Protein AF-A0A7J8YE35-F1 (afdb_monomer_lite)

Foldseek 3Di:
DCQDPAAWQEWDAAPVRQWIWTAHQQRQWIKIAGPVHRPDIDIDGPHDGGWRWPYKDWDHPVDPPTKIWTDTPVRDIDIDTDDDPPPDD

Radius of gyration: 12.42 Å; chains: 1; bounding box: 31×30×33 Å

Structure (mmCIF, N/CA/C/O backbone):
data_AF-A0A7J8YE35-F1
#
_entry.id   AF-A0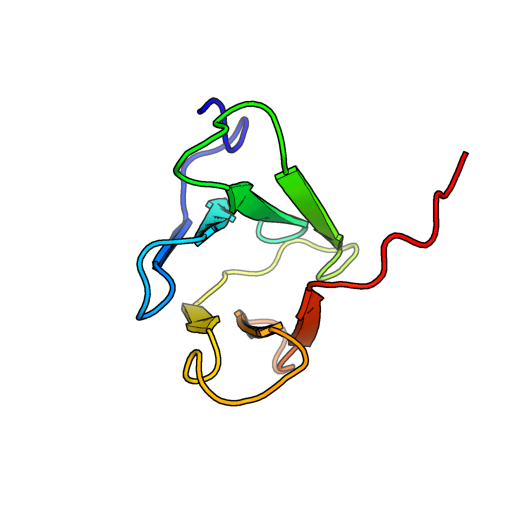A7J8YE35-F1
#
loop_
_atom_sit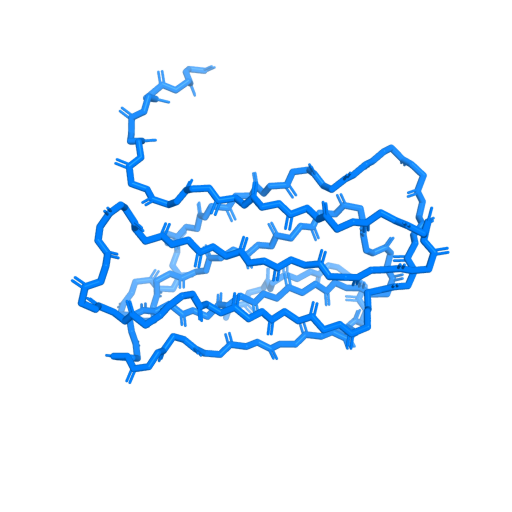e.group_PDB
_atom_site.id
_atom_site.type_symbol
_atom_site.label_atom_id
_atom_site.label_alt_id
_atom_site.label_comp_id
_atom_site.label_asym_id
_atom_site.label_entity_id
_atom_site.label_seq_id
_atom_site.pdbx_PDB_ins_code
_atom_site.Cartn_x
_atom_site.Cartn_y
_atom_site.Cartn_z
_atom_site.occupancy
_atom_site.B_iso_or_equiv
_atom_site.auth_seq_id
_atom_site.auth_comp_id
_atom_site.auth_asym_id
_atom_site.auth_atom_id
_atom_site.pdbx_PDB_model_num
ATOM 1 N N . ILE A 1 1 ? -15.628 0.848 -2.742 1.00 87.00 1 ILE A N 1
ATOM 2 C CA . ILE A 1 1 ? -14.400 1.643 -2.978 1.00 87.00 1 ILE A CA 1
ATOM 3 C C . ILE A 1 1 ? -13.845 1.199 -4.318 1.00 87.00 1 ILE A C 1
ATOM 5 O O . ILE A 1 1 ? -13.365 0.074 -4.409 1.00 87.00 1 ILE A O 1
ATOM 9 N N . ASP A 1 2 ? -13.916 2.055 -5.334 1.00 90.88 2 ASP A N 1
ATOM 10 C CA . ASP A 1 2 ? -13.304 1.781 -6.639 1.00 90.88 2 ASP A CA 1
ATOM 11 C C . ASP A 1 2 ? -11.830 2.187 -6.597 1.00 90.88 2 ASP A C 1
ATOM 13 O O . ASP A 1 2 ? -11.432 3.262 -7.043 1.00 90.88 2 ASP A O 1
ATOM 17 N N . ALA A 1 3 ? -11.018 1.335 -5.965 1.00 93.06 3 ALA A N 1
ATOM 18 C CA . ALA A 1 3 ? -9.654 1.688 -5.596 1.00 93.06 3 ALA A CA 1
ATOM 19 C C . ALA A 1 3 ? -8.741 1.871 -6.813 1.00 93.06 3 ALA A C 1
ATOM 21 O O . ALA A 1 3 ? -7.946 2.800 -6.833 1.00 93.06 3 ALA A O 1
ATOM 22 N N . HIS A 1 4 ? -8.814 1.008 -7.829 1.00 95.50 4 HIS A N 1
ATOM 23 C CA . HIS A 1 4 ? -7.941 1.064 -9.007 1.00 95.50 4 HIS A CA 1
ATOM 24 C C . HIS A 1 4 ? -8.647 0.494 -10.242 1.00 95.50 4 HIS A C 1
ATOM 26 O O . HIS A 1 4 ? -9.560 -0.310 -10.116 1.00 95.50 4 HIS A O 1
ATOM 32 N N . ARG A 1 5 ? -8.215 0.909 -11.444 1.00 95.06 5 ARG A N 1
ATOM 33 C CA . ARG A 1 5 ? -8.734 0.370 -12.721 1.00 95.06 5 ARG A CA 1
ATOM 34 C C . ARG A 1 5 ? -8.121 -0.980 -13.098 1.00 95.06 5 ARG A C 1
ATOM 36 O O . ARG A 1 5 ? -8.717 -1.724 -13.862 1.00 95.06 5 ARG A O 1
ATOM 43 N N . SER A 1 6 ? -6.913 -1.254 -12.615 1.00 95.69 6 SER A N 1
ATOM 44 C CA . SER A 1 6 ? -6.216 -2.529 -12.797 1.00 95.69 6 SER A CA 1
ATOM 45 C C . SER A 1 6 ? -6.313 -3.367 -11.516 1.00 95.69 6 SER A C 1
ATOM 47 O O . SER A 1 6 ? -6.563 -2.784 -10.453 1.00 95.69 6 SER A O 1
ATOM 49 N N . PRO A 1 7 ? -6.083 -4.693 -11.585 1.00 97.81 7 PRO A N 1
ATOM 50 C CA . PRO A 1 7 ? -6.152 -5.572 -10.421 1.00 97.81 7 PRO A CA 1
ATOM 51 C C . PRO A 1 7 ? -5.281 -5.089 -9.258 1.00 97.81 7 PRO A C 1
ATOM 53 O O . PRO A 1 7 ? -4.260 -4.419 -9.453 1.00 97.81 7 PRO A O 1
ATOM 56 N N . LEU A 1 8 ? -5.709 -5.408 -8.038 1.00 97.75 8 LEU A N 1
ATOM 57 C CA . LEU A 1 8 ? -4.961 -5.088 -6.827 1.00 97.75 8 LEU A CA 1
ATOM 58 C C . LEU A 1 8 ? -3.744 -6.003 -6.702 1.00 97.75 8 LEU A C 1
ATOM 60 O O . LEU A 1 8 ? -3.865 -7.213 -6.850 1.00 97.75 8 LEU A O 1
ATOM 64 N N . ALA A 1 9 ? -2.599 -5.415 -6.364 1.00 97.38 9 ALA A N 1
ATOM 65 C CA . ALA A 1 9 ? -1.377 -6.148 -6.045 1.00 97.38 9 ALA A CA 1
ATOM 66 C C . ALA A 1 9 ? -1.104 -6.188 -4.537 1.00 97.38 9 ALA A C 1
ATOM 68 O O . ALA A 1 9 ? -0.552 -7.160 -4.035 1.00 97.38 9 ALA A O 1
ATOM 69 N N . ALA A 1 10 ? -1.492 -5.140 -3.802 1.00 98.12 10 ALA A N 1
ATOM 70 C CA . ALA A 1 10 ? -1.273 -5.058 -2.363 1.00 98.12 10 ALA A CA 1
ATOM 71 C C . ALA A 1 10 ? -2.386 -4.274 -1.660 1.00 98.12 10 ALA A C 1
ATOM 73 O O . ALA A 1 10 ? -2.942 -3.314 -2.208 1.00 98.12 10 ALA A O 1
ATOM 74 N N . ILE A 1 11 ? -2.667 -4.666 -0.417 1.00 98.06 11 ILE A N 1
ATOM 75 C CA . ILE A 1 11 ? -3.633 -4.025 0.475 1.00 98.06 11 ILE A CA 1
ATOM 76 C C . ILE A 1 11 ? -3.104 -4.043 1.911 1.00 98.06 11 ILE A C 1
ATOM 78 O O . ILE A 1 11 ? -2.460 -5.006 2.319 1.00 98.06 11 ILE A O 1
ATOM 82 N N . ALA A 1 12 ? -3.376 -2.989 2.675 1.00 98.06 12 ALA A N 1
ATOM 83 C CA . ALA A 1 12 ? -3.058 -2.927 4.098 1.00 98.06 12 ALA A CA 1
ATOM 84 C C . ALA A 1 12 ? -4.114 -2.119 4.855 1.00 98.06 12 ALA A C 1
ATOM 86 O O . ALA A 1 12 ? -4.629 -1.128 4.337 1.00 98.06 12 ALA A O 1
ATOM 87 N N . LEU A 1 13 ? -4.411 -2.524 6.089 1.00 96.31 13 LEU A N 1
ATOM 88 C CA . LEU A 1 13 ? -5.247 -1.777 7.030 1.00 96.31 13 LEU A CA 1
ATOM 89 C C . LEU A 1 13 ? -4.365 -1.146 8.106 1.00 96.31 13 LEU A C 1
ATOM 91 O O . LEU A 1 13 ? -3.384 -1.751 8.541 1.00 96.31 13 LEU A O 1
ATOM 95 N N . SER A 1 14 ? -4.713 0.060 8.549 1.00 95.25 14 SER A N 1
ATOM 96 C CA . SER A 1 14 ? -4.072 0.653 9.723 1.00 95.25 14 SER A CA 1
ATOM 97 C C . SER A 1 14 ? -4.491 -0.091 10.997 1.00 95.25 14 SER A C 1
ATOM 99 O O . SER A 1 14 ? -5.595 -0.629 11.081 1.00 95.25 14 SER A O 1
ATOM 101 N N . SER A 1 15 ? -3.634 -0.097 12.022 1.00 93.62 15 SER A N 1
ATOM 102 C CA . SER A 1 15 ? -3.875 -0.844 13.272 1.00 93.62 15 SER A CA 1
ATOM 103 C C . SER A 1 15 ? -5.135 -0.410 14.029 1.00 93.62 15 SER A C 1
ATOM 105 O O . SER A 1 15 ? -5.723 -1.199 14.758 1.00 93.62 15 SER A O 1
ATOM 107 N N . ASN A 1 16 ? -5.557 0.842 13.852 1.00 91.56 16 ASN A N 1
ATOM 108 C CA . ASN A 1 16 ? -6.782 1.408 14.423 1.00 91.56 16 ASN A CA 1
ATOM 109 C C . ASN A 1 16 ? -8.010 1.283 13.498 1.00 91.56 16 ASN A C 1
ATOM 111 O O . ASN A 1 16 ? -9.061 1.830 13.816 1.00 91.56 16 ASN A O 1
ATOM 115 N N . GLY A 1 17 ? -7.876 0.645 12.329 1.00 92.50 17 GLY A N 1
ATOM 116 C CA . GLY A 1 17 ? -8.956 0.484 11.351 1.00 92.50 17 GLY A CA 1
ATOM 117 C C . GLY A 1 17 ? -9.394 1.770 10.639 1.00 92.50 17 GLY A C 1
ATOM 118 O O . GLY A 1 17 ? -10.372 1.746 9.898 1.00 92.50 17 GLY A O 1
ATOM 119 N N . LYS A 1 18 ? -8.695 2.895 10.838 1.00 92.12 18 LYS A N 1
ATOM 120 C CA . LYS A 1 18 ? -9.044 4.195 10.245 1.00 92.12 18 LYS A CA 1
ATOM 121 C C . LYS A 1 18 ? -8.837 4.228 8.730 1.00 92.12 18 LYS A C 1
ATOM 123 O O . LYS A 1 18 ? -9.647 4.825 8.019 1.00 92.12 18 LYS A O 1
ATOM 128 N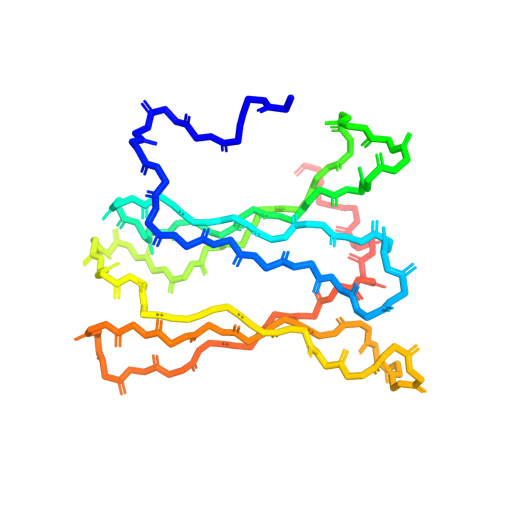 N . TYR A 1 19 ? -7.770 3.602 8.236 1.00 94.81 19 TYR A N 1
ATOM 129 C CA . TYR A 1 19 ? -7.376 3.677 6.833 1.00 94.81 19 TYR A CA 1
ATOM 130 C C . TYR A 1 19 ? -7.204 2.310 6.188 1.00 94.81 19 TYR A C 1
ATOM 132 O O . TYR A 1 19 ? -6.751 1.354 6.819 1.00 94.81 19 TYR A O 1
ATOM 140 N N . ILE A 1 20 ? -7.463 2.277 4.882 1.00 96.50 20 ILE A N 1
ATOM 141 C CA . ILE A 1 20 ? -7.092 1.180 3.995 1.00 96.50 20 ILE A CA 1
ATOM 142 C C . ILE A 1 20 ? -6.202 1.700 2.863 1.00 96.50 20 ILE A C 1
ATOM 144 O O . ILE A 1 20 ? -6.601 2.567 2.081 1.00 96.50 20 ILE A O 1
ATOM 148 N N . ALA A 1 21 ? -4.976 1.189 2.783 1.00 97.75 21 ALA A N 1
ATOM 149 C CA . ALA A 1 21 ? -4.039 1.461 1.702 1.00 97.75 21 ALA A CA 1
ATOM 150 C C . ALA A 1 21 ? -4.143 0.375 0.630 1.00 97.75 21 ALA A C 1
ATOM 152 O O . ALA A 1 21 ? -4.253 -0.808 0.939 1.00 97.75 21 ALA A O 1
ATOM 153 N N . THR A 1 22 ? -4.089 0.779 -0.635 1.00 98.25 22 THR A N 1
ATOM 154 C CA . THR A 1 22 ? -4.205 -0.111 -1.793 1.00 98.25 22 THR A CA 1
ATOM 155 C C . THR A 1 22 ? -3.220 0.294 -2.878 1.00 98.25 22 THR A C 1
ATOM 157 O O . THR A 1 22 ? -3.040 1.483 -3.164 1.00 98.25 22 THR A O 1
ATOM 160 N N . ALA A 1 23 ? -2.641 -0.699 -3.541 1.00 98.44 23 ALA A N 1
ATOM 161 C CA . ALA A 1 23 ? -1.871 -0.518 -4.761 1.00 98.44 23 ALA A CA 1
ATOM 162 C C . ALA A 1 23 ? -2.300 -1.545 -5.806 1.00 98.44 23 ALA A C 1
ATOM 164 O O . ALA A 1 23 ? -2.627 -2.687 -5.476 1.00 98.44 23 ALA A O 1
ATOM 165 N N . SER A 1 24 ? -2.293 -1.136 -7.068 1.00 98.25 24 SER A N 1
ATOM 166 C CA . SER A 1 24 ? -2.578 -2.030 -8.183 1.00 98.25 24 SER A CA 1
ATOM 167 C C . SER A 1 24 ? -1.317 -2.677 -8.748 1.00 98.25 24 SER A C 1
ATOM 169 O O . SER A 1 24 ? -0.208 -2.273 -8.400 1.00 98.25 24 SER A O 1
ATOM 171 N N . GLU A 1 25 ? -1.482 -3.622 -9.673 1.00 97.69 25 GLU A N 1
ATOM 172 C CA . GLU A 1 25 ? -0.382 -4.230 -10.441 1.00 97.69 25 GLU A CA 1
ATOM 173 C C . GLU A 1 25 ? 0.482 -3.208 -11.191 1.00 97.69 25 GLU A C 1
ATOM 175 O O . GLU A 1 25 ? 1.667 -3.441 -11.401 1.00 97.69 25 GLU A O 1
ATOM 180 N N . GLN A 1 26 ? -0.066 -2.036 -11.539 1.00 97.88 26 GLN A N 1
ATOM 181 C CA . GLN A 1 26 ? 0.749 -0.964 -12.114 1.00 97.88 26 GLN A CA 1
ATOM 182 C C . GLN A 1 26 ? 1.706 -0.348 -11.089 1.00 97.88 26 GLN A C 1
ATOM 184 O O . GLN A 1 26 ? 2.786 0.129 -11.437 1.00 97.88 26 GLN A O 1
ATOM 189 N N . GLY A 1 27 ? 1.301 -0.304 -9.818 1.00 97.25 27 GLY A N 1
ATOM 190 C CA . GLY A 1 27 ? 2.134 0.119 -8.696 1.00 97.25 27 GLY A CA 1
ATOM 191 C C . GLY A 1 27 ? 2.705 1.537 -8.781 1.00 97.25 27 GLY A C 1
ATOM 192 O O . GLY A 1 27 ? 3.639 1.860 -8.049 1.00 97.25 27 GLY A O 1
ATOM 193 N N . THR A 1 28 ? 2.218 2.396 -9.680 1.00 97.81 28 THR A N 1
ATOM 194 C CA . THR A 1 28 ? 2.671 3.795 -9.829 1.00 97.81 28 THR A CA 1
ATOM 195 C C . THR A 1 28 ? 2.026 4.727 -8.808 1.00 97.81 28 THR A C 1
ATOM 197 O O . THR A 1 28 ? 2.644 5.710 -8.389 1.00 97.81 28 THR A O 1
ATOM 200 N N . ILE A 1 29 ? 0.801 4.407 -8.388 1.00 97.81 29 ILE A N 1
ATOM 201 C CA . ILE A 1 29 ? 0.007 5.170 -7.427 1.00 97.81 29 ILE A CA 1
ATOM 202 C C . ILE A 1 29 ? -0.399 4.255 -6.275 1.00 97.81 29 ILE A C 1
ATOM 204 O O . ILE A 1 29 ? -0.878 3.142 -6.492 1.00 97.81 29 ILE A O 1
ATOM 208 N N . ILE A 1 30 ? -0.257 4.765 -5.057 1.00 98.00 30 ILE A N 1
ATOM 209 C CA . ILE A 1 30 ? -0.765 4.151 -3.833 1.00 98.00 30 ILE A CA 1
ATOM 210 C C . ILE A 1 30 ? -1.915 5.020 -3.334 1.00 98.00 30 ILE A C 1
ATOM 212 O O . ILE A 1 30 ? -1.762 6.233 -3.192 1.00 98.00 30 ILE A O 1
ATOM 216 N N . ARG A 1 31 ? -3.077 4.409 -3.098 1.00 96.62 31 ARG A N 1
ATOM 217 C CA . ARG A 1 31 ? -4.268 5.108 -2.602 1.00 96.62 31 ARG A CA 1
ATOM 218 C C . ARG A 1 31 ? -4.581 4.705 -1.178 1.00 96.62 31 ARG A C 1
ATOM 220 O O . ARG A 1 31 ? -4.564 3.515 -0.870 1.00 96.62 31 ARG A O 1
ATOM 227 N N . VAL A 1 32 ? -4.924 5.680 -0.347 1.00 96.31 32 VAL A N 1
ATOM 228 C CA . VAL A 1 32 ? -5.313 5.479 1.052 1.00 96.31 32 VAL A CA 1
ATOM 229 C C . VAL A 1 32 ? -6.713 6.025 1.252 1.00 96.31 32 VAL A C 1
ATOM 231 O O . VAL A 1 32 ? -6.921 7.213 1.049 1.00 96.31 32 VAL A O 1
ATOM 234 N N . HIS A 1 33 ? -7.663 5.183 1.639 1.00 94.88 33 HIS A N 1
ATOM 235 C CA . HIS A 1 33 ? -9.054 5.581 1.859 1.00 94.88 33 HIS A CA 1
ATOM 236 C C . HIS A 1 33 ? -9.362 5.588 3.349 1.00 94.88 33 HIS A C 1
ATOM 238 O O . HIS A 1 33 ? -8.837 4.750 4.089 1.00 94.88 33 HIS A O 1
ATOM 244 N N . LEU A 1 34 ? -10.228 6.504 3.777 1.00 93.06 34 LEU A N 1
ATOM 245 C CA . LEU A 1 34 ? -10.811 6.435 5.109 1.00 93.06 34 LEU A CA 1
ATOM 246 C C . LEU A 1 34 ? -11.878 5.333 5.118 1.00 93.06 34 LEU A C 1
ATOM 248 O O . LEU A 1 34 ? -12.749 5.303 4.252 1.00 93.06 34 LEU A O 1
ATOM 252 N N . VAL A 1 35 ? -11.816 4.417 6.084 1.00 92.50 35 VAL A N 1
ATOM 253 C CA . VAL A 1 35 ? -12.755 3.281 6.135 1.00 92.50 35 VAL A CA 1
ATOM 254 C C . VAL A 1 35 ? -14.179 3.754 6.439 1.00 92.50 35 VAL A C 1
ATOM 256 O O . VAL A 1 35 ? -15.130 3.238 5.857 1.00 92.50 35 VAL A O 1
ATOM 259 N N . SER A 1 36 ? -14.330 4.769 7.295 1.00 91.62 36 SER A N 1
ATOM 260 C CA . SER A 1 36 ? -15.630 5.370 7.625 1.00 91.62 36 SER A CA 1
ATOM 261 C C . SER A 1 36 ? -16.215 6.217 6.492 1.00 91.62 36 SER A C 1
ATOM 263 O O . SER A 1 36 ? -17.431 6.348 6.394 1.00 91.62 36 SER A O 1
ATOM 265 N N . GLU A 1 37 ? -15.366 6.785 5.631 1.00 86.88 37 GLU A N 1
ATOM 266 C CA . GLU A 1 37 ? -15.756 7.684 4.542 1.00 86.88 37 GLU A CA 1
ATOM 267 C C . GLU A 1 37 ? -15.140 7.189 3.233 1.00 86.88 37 GLU A C 1
ATOM 269 O O . GLU A 1 37 ? -14.104 7.674 2.779 1.00 86.88 37 GLU A O 1
ATOM 274 N N . ALA A 1 38 ? -15.802 6.214 2.609 1.00 75.81 38 ALA A N 1
ATOM 275 C CA . ALA A 1 38 ? -15.316 5.524 1.413 1.00 75.81 38 ALA A CA 1
ATOM 276 C C . ALA A 1 38 ? -15.004 6.441 0.206 1.00 75.81 38 ALA A C 1
ATOM 278 O O . ALA A 1 38 ? -14.362 5.993 -0.746 1.00 75.81 38 ALA A O 1
ATOM 279 N N . THR A 1 39 ? -15.464 7.696 0.221 1.00 76.94 39 THR A N 1
ATOM 280 C CA . THR A 1 39 ? -15.203 8.711 -0.811 1.00 76.94 39 THR A CA 1
ATOM 281 C C . THR A 1 39 ? -13.937 9.532 -0.550 1.00 76.94 39 THR A C 1
ATOM 283 O O . THR A 1 39 ? -13.340 10.028 -1.508 1.00 76.94 39 THR A O 1
ATOM 286 N N . LYS A 1 40 ? -13.487 9.670 0.707 1.00 78.62 40 LYS A N 1
ATOM 287 C CA . LY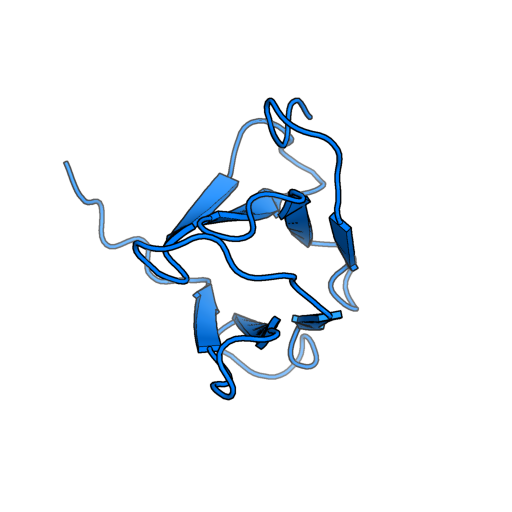S A 1 40 ? -12.279 10.434 1.042 1.00 78.62 40 LYS A CA 1
ATOM 288 C C . LYS A 1 40 ? -11.049 9.553 0.864 1.00 78.62 40 LYS A C 1
ATOM 290 O O . LYS A 1 40 ? -10.911 8.502 1.493 1.00 78.62 40 LYS A O 1
ATOM 295 N N . SER A 1 41 ? -10.132 9.994 0.006 1.00 89.12 41 SER A N 1
ATOM 296 C CA . SER A 1 41 ? -8.888 9.275 -0.243 1.00 89.12 41 SER A CA 1
ATOM 297 C C . SER A 1 41 ? -7.699 10.196 -0.477 1.00 89.12 41 SER A C 1
ATOM 299 O O . SER A 1 41 ? -7.834 11.312 -0.973 1.00 89.12 41 SER A O 1
ATOM 301 N N . TYR A 1 42 ? -6.521 9.688 -0.141 1.00 93.06 42 TYR A N 1
ATOM 302 C CA . TYR A 1 42 ? -5.229 10.240 -0.512 1.00 93.06 42 TYR A CA 1
ATOM 303 C C . TYR A 1 42 ? -4.674 9.440 -1.687 1.00 93.06 42 TYR A C 1
ATOM 305 O O . TYR A 1 42 ? -4.816 8.216 -1.734 1.00 93.06 42 TYR A O 1
ATOM 313 N N . SER A 1 43 ? -4.013 10.118 -2.622 1.00 94.94 43 SER A N 1
ATOM 314 C CA . SER A 1 43 ? -3.312 9.483 -3.739 1.00 94.94 43 SER A CA 1
ATOM 315 C C . SER A 1 43 ? -1.849 9.896 -3.725 1.00 94.94 43 SER A C 1
ATOM 317 O O . SER A 1 43 ? -1.523 11.062 -3.929 1.00 94.94 43 SER A O 1
ATOM 319 N N . PHE A 1 44 ? -0.968 8.925 -3.521 1.00 96.69 44 PHE A N 1
ATOM 320 C CA . PHE A 1 44 ? 0.470 9.131 -3.504 1.00 96.69 44 PHE A CA 1
ATOM 321 C C . PHE A 1 44 ? 1.103 8.553 -4.755 1.00 96.69 44 PHE A C 1
ATOM 323 O O . PHE A 1 44 ? 0.873 7.397 -5.115 1.00 96.69 44 PHE A O 1
ATOM 330 N N . ARG A 1 45 ? 1.940 9.349 -5.417 1.00 96.94 45 ARG A N 1
ATOM 331 C CA . ARG A 1 45 ? 2.757 8.865 -6.525 1.00 96.94 45 ARG A CA 1
ATOM 332 C C . ARG A 1 45 ? 3.998 8.181 -5.959 1.00 96.94 45 ARG A C 1
ATOM 334 O O . ARG A 1 45 ? 4.845 8.842 -5.371 1.00 96.94 45 ARG A O 1
ATOM 341 N N . ARG A 1 46 ? 4.118 6.872 -6.186 1.00 96.00 46 ARG A N 1
ATOM 342 C CA . ARG A 1 46 ? 5.345 6.111 -5.909 1.00 96.00 46 ARG A CA 1
ATOM 343 C C . ARG A 1 46 ? 6.395 6.385 -6.982 1.00 96.00 46 ARG A C 1
ATOM 345 O O . ARG A 1 46 ? 7.563 6.534 -6.678 1.00 96.00 46 ARG A O 1
ATOM 352 N N . GLY A 1 47 ? 5.998 6.477 -8.249 1.00 95.62 47 GLY A N 1
ATOM 353 C CA . GLY A 1 47 ? 6.923 6.803 -9.335 1.00 95.62 47 GLY A CA 1
ATOM 354 C C . GLY A 1 47 ? 6.236 6.930 -10.688 1.00 95.62 47 GLY A C 1
ATOM 355 O O . GLY A 1 47 ? 5.019 6.766 -10.801 1.00 95.62 47 GLY A O 1
ATOM 356 N N . THR A 1 48 ? 7.022 7.240 -11.716 1.00 95.44 48 THR A N 1
ATOM 357 C CA . THR A 1 48 ? 6.528 7.372 -13.096 1.00 95.44 48 THR A CA 1
ATOM 358 C C . THR A 1 48 ? 6.408 6.013 -13.784 1.00 95.44 48 THR A C 1
ATOM 360 O O . THR A 1 48 ? 5.391 5.735 -14.413 1.00 95.44 48 THR A O 1
ATOM 363 N N . CYS A 1 49 ? 7.409 5.144 -13.623 1.00 96.25 49 CYS A N 1
ATOM 364 C CA . CYS A 1 49 ? 7.432 3.818 -14.243 1.00 96.25 49 CYS A CA 1
ATOM 365 C C . CYS A 1 49 ? 6.711 2.775 -13.375 1.00 96.25 49 CYS A C 1
ATOM 367 O O . CYS A 1 49 ? 6.854 2.835 -12.145 1.00 96.25 49 CYS A O 1
ATOM 369 N N . PRO A 1 50 ? 5.994 1.801 -13.966 1.00 97.56 50 PRO A N 1
ATOM 370 C CA . PRO A 1 50 ? 5.416 0.676 -13.234 1.00 97.56 50 PRO A CA 1
ATOM 371 C C . PRO A 1 50 ? 6.451 -0.094 -12.406 1.00 97.56 50 PRO A C 1
ATOM 373 O O . PRO A 1 50 ? 7.622 -0.168 -12.769 1.00 97.56 50 PRO A O 1
ATOM 376 N N . SER A 1 51 ? 6.027 -0.610 -11.255 1.00 97.31 51 SER A N 1
ATOM 377 C CA . SER A 1 51 ? 6.871 -1.388 -10.337 1.00 97.31 51 SER A CA 1
ATOM 378 C C . SER A 1 51 ? 5.976 -2.262 -9.475 1.00 97.31 51 SER A C 1
ATOM 380 O O . SER A 1 51 ? 4.987 -1.760 -8.935 1.00 97.31 51 SER A O 1
ATOM 382 N N . THR A 1 52 ? 6.333 -3.532 -9.312 1.00 97.31 52 THR A N 1
ATOM 383 C CA . THR A 1 52 ? 5.580 -4.470 -8.478 1.00 97.31 52 THR A CA 1
ATOM 384 C C . THR A 1 52 ? 5.682 -4.037 -7.025 1.00 97.31 52 THR A C 1
ATOM 386 O O . THR A 1 52 ? 6.780 -3.970 -6.472 1.00 97.31 52 THR A O 1
ATOM 389 N N . ILE A 1 53 ? 4.544 -3.734 -6.399 1.00 98.38 53 ILE A N 1
ATOM 390 C CA . ILE A 1 53 ? 4.485 -3.455 -4.962 1.00 98.38 53 ILE A CA 1
ATOM 391 C C . ILE A 1 53 ? 4.538 -4.783 -4.215 1.00 98.38 53 ILE A C 1
ATOM 393 O O . ILE A 1 53 ? 3.704 -5.651 -4.450 1.00 98.38 53 ILE A O 1
ATOM 397 N N . PHE A 1 54 ? 5.509 -4.933 -3.316 1.00 98.00 54 PHE A N 1
ATOM 398 C CA . PHE A 1 54 ? 5.645 -6.145 -2.508 1.00 98.00 54 PHE A CA 1
ATOM 399 C C . PHE A 1 54 ? 4.860 -6.048 -1.203 1.00 98.00 54 PHE A C 1
ATOM 401 O O . PHE A 1 54 ? 4.239 -7.019 -0.786 1.00 98.00 54 PHE A O 1
ATOM 408 N N . SER A 1 55 ? 4.891 -4.886 -0.545 1.00 97.62 55 SER A N 1
ATOM 409 C CA . SER A 1 55 ? 4.186 -4.684 0.718 1.00 97.62 55 SER A CA 1
ATOM 410 C C . SER A 1 55 ? 3.835 -3.218 0.956 1.00 97.62 55 SER A C 1
ATOM 412 O O . SER A 1 55 ? 4.531 -2.304 0.501 1.00 97.62 55 SER A O 1
ATOM 414 N N . LEU A 1 56 ? 2.744 -3.025 1.694 1.00 98.50 56 LEU A N 1
ATOM 415 C CA . LEU A 1 56 ? 2.281 -1.761 2.249 1.00 98.50 56 LEU A CA 1
ATOM 416 C C . LEU A 1 56 ? 2.172 -1.934 3.766 1.00 98.50 56 LEU A C 1
ATOM 418 O O . LEU A 1 56 ? 1.646 -2.945 4.227 1.00 98.50 56 LEU A O 1
ATOM 422 N N . SER A 1 57 ? 2.640 -0.959 4.542 1.00 97.81 57 SER A N 1
ATOM 423 C CA . SER A 1 57 ? 2.548 -1.023 6.004 1.00 97.81 57 SER A CA 1
ATOM 424 C C . SER A 1 57 ? 2.353 0.354 6.617 1.00 97.81 57 SER A C 1
ATOM 426 O O . SER A 1 57 ? 3.088 1.290 6.297 1.00 97.81 57 SER A O 1
ATOM 428 N N . PHE A 1 58 ? 1.363 0.478 7.498 1.00 96.75 58 PHE A N 1
ATOM 429 C CA . PHE A 1 58 ? 1.175 1.682 8.299 1.00 96.75 58 PHE A CA 1
ATOM 430 C C . PHE A 1 58 ? 2.095 1.657 9.518 1.00 96.75 58 PHE A C 1
ATOM 432 O O . PHE A 1 58 ? 2.309 0.607 10.127 1.00 96.75 58 PHE A O 1
ATOM 439 N N . ALA A 1 59 ? 2.589 2.827 9.911 1.00 93.00 59 ALA A N 1
ATOM 440 C CA . ALA A 1 59 ? 3.185 2.996 11.227 1.00 93.00 59 ALA A CA 1
ATOM 441 C C . ALA A 1 59 ? 2.136 2.725 12.331 1.00 93.00 59 ALA A C 1
ATOM 443 O O . ALA A 1 59 ? 0.933 2.891 12.095 1.00 93.00 59 ALA A O 1
ATOM 444 N N . PRO A 1 60 ? 2.559 2.315 13.542 1.00 88.94 60 PRO A N 1
ATOM 445 C CA . PRO A 1 60 ? 1.648 2.150 14.668 1.00 88.94 60 PRO A CA 1
ATOM 446 C C . PRO A 1 60 ? 0.854 3.434 14.932 1.00 88.94 60 PRO A C 1
ATOM 448 O O . PRO A 1 60 ? 1.433 4.513 15.023 1.00 88.94 60 PRO A O 1
ATOM 451 N N . SER A 1 61 ? -0.459 3.312 15.136 1.00 79.62 61 SER A N 1
ATOM 452 C CA . SER A 1 61 ? -1.399 4.445 15.245 1.00 79.62 61 SER A CA 1
ATOM 453 C C . SER A 1 61 ? -1.156 5.431 16.399 1.00 79.62 61 SER A C 1
ATOM 455 O O . SER A 1 61 ? -1.899 6.396 16.539 1.00 79.62 61 SER A O 1
ATOM 457 N N . LEU A 1 62 ? -0.172 5.173 17.263 1.00 79.31 62 LEU A N 1
ATOM 458 C CA . LEU A 1 62 ? 0.228 6.058 18.363 1.00 79.31 62 LEU A CA 1
ATOM 459 C C . LEU A 1 62 ? 1.329 7.052 17.955 1.00 79.31 62 LEU A C 1
ATOM 461 O O . LEU A 1 62 ? 1.638 7.960 18.722 1.00 79.31 62 LEU A O 1
ATOM 465 N N . GLN A 1 63 ? 1.937 6.884 16.776 1.00 72.38 63 GLN A N 1
ATOM 466 C CA . GLN A 1 63 ? 2.955 7.788 16.247 1.00 72.38 63 GLN A CA 1
ATOM 467 C C . GLN A 1 63 ? 2.308 8.759 15.259 1.00 72.38 63 GLN A C 1
ATOM 469 O O . GLN A 1 63 ? 1.755 8.340 14.247 1.00 72.38 63 GLN A O 1
ATOM 474 N N . LEU A 1 64 ? 2.370 10.056 15.569 1.00 79.44 64 LEU A N 1
ATOM 475 C CA . LEU A 1 64 ? 1.981 11.122 14.650 1.00 79.44 64 LEU A CA 1
ATOM 476 C C . LEU A 1 64 ? 3.229 11.691 13.951 1.00 79.44 64 LEU A C 1
ATOM 478 O O . LEU A 1 64 ? 4.245 11.892 14.622 1.00 79.44 64 LEU A O 1
ATOM 482 N N . PRO A 1 65 ? 3.164 12.000 12.640 1.00 85.50 65 PRO A N 1
ATOM 483 C CA . PRO A 1 65 ? 1.999 11.857 11.756 1.00 85.50 65 PRO A CA 1
ATOM 484 C C . PRO A 1 65 ? 1.704 10.395 11.378 1.00 85.50 65 PRO A C 1
ATOM 486 O O . PRO A 1 65 ? 2.576 9.536 11.479 1.00 85.50 65 PRO A O 1
ATOM 489 N N . ASP A 1 66 ? 0.478 10.128 10.916 1.00 90.94 66 ASP A N 1
ATOM 490 C CA . ASP A 1 66 ? 0.105 8.830 10.344 1.00 90.94 66 ASP A CA 1
ATOM 491 C C . ASP A 1 66 ? 1.022 8.562 9.129 1.00 90.94 66 ASP A C 1
ATOM 493 O O . ASP A 1 66 ? 1.056 9.351 8.189 1.00 90.94 66 ASP A O 1
ATOM 497 N N . ILE A 1 67 ? 1.791 7.471 9.119 1.00 94.38 67 ILE A N 1
ATOM 498 C CA . ILE A 1 67 ? 2.759 7.177 8.047 1.00 94.38 67 ILE A CA 1
ATOM 499 C C . ILE A 1 67 ? 2.401 5.867 7.347 1.00 94.38 67 ILE A C 1
ATOM 501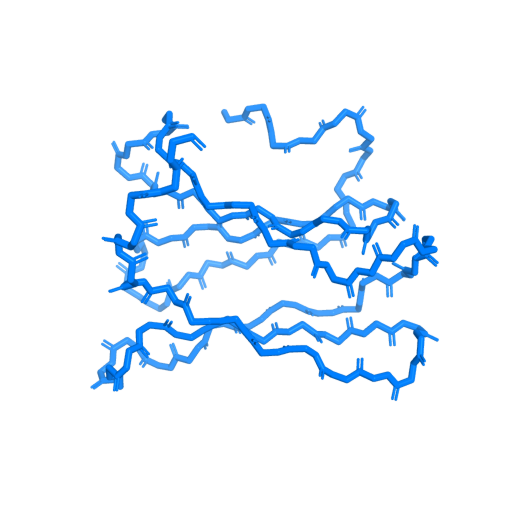 O O . ILE A 1 67 ? 2.037 4.886 7.993 1.00 94.38 67 ILE A O 1
ATOM 505 N N . LEU A 1 68 ? 2.558 5.842 6.023 1.00 96.94 68 LEU A N 1
ATOM 506 C CA . LEU A 1 68 ? 2.472 4.648 5.186 1.00 96.94 68 LEU A CA 1
ATOM 507 C C . LEU A 1 68 ? 3.808 4.397 4.484 1.00 96.94 68 LEU A C 1
ATOM 509 O O . LEU A 1 68 ? 4.347 5.277 3.816 1.00 96.94 68 LEU A O 1
ATOM 513 N N . VAL A 1 69 ? 4.306 3.170 4.577 1.00 97.62 69 VAL A N 1
ATOM 514 C CA . VAL A 1 69 ? 5.518 2.704 3.900 1.00 97.62 69 VAL A CA 1
ATOM 515 C C . VAL A 1 69 ? 5.150 1.753 2.765 1.00 97.62 69 VAL A C 1
ATOM 517 O O . VAL A 1 69 ? 4.239 0.936 2.906 1.00 97.62 69 VAL A O 1
ATOM 520 N N . ALA A 1 70 ? 5.878 1.840 1.650 1.00 98.38 70 ALA A N 1
ATOM 521 C CA . ALA A 1 70 ? 5.734 0.942 0.510 1.00 98.38 70 ALA A CA 1
ATOM 522 C C . ALA A 1 70 ? 7.083 0.437 -0.010 1.00 98.38 70 ALA A C 1
ATOM 524 O O . ALA A 1 70 ? 7.997 1.224 -0.282 1.00 98.38 70 ALA A O 1
ATOM 525 N N . THR A 1 71 ? 7.177 -0.876 -0.212 1.00 98.25 71 THR A N 1
ATOM 526 C CA . THR A 1 71 ? 8.324 -1.546 -0.842 1.00 98.25 71 THR A CA 1
ATOM 527 C C . THR A 1 71 ? 7.953 -2.007 -2.249 1.00 98.25 71 THR A C 1
ATOM 529 O O . THR A 1 71 ? 6.809 -2.387 -2.515 1.00 98.25 71 THR A O 1
ATOM 532 N N . SER A 1 72 ? 8.905 -1.961 -3.184 1.00 97.94 72 SER A N 1
ATOM 533 C CA . SER A 1 72 ? 8.645 -2.377 -4.565 1.00 97.94 72 SER A CA 1
ATOM 534 C C . SER A 1 72 ? 9.882 -2.919 -5.274 1.00 97.94 72 SER A C 1
ATOM 536 O O . SER A 1 72 ? 11.004 -2.746 -4.796 1.00 97.94 72 SER A O 1
ATOM 538 N N . SER A 1 73 ? 9.684 -3.510 -6.453 1.00 97.81 73 SER A N 1
ATOM 539 C CA . SER A 1 73 ? 10.755 -4.041 -7.306 1.00 97.81 73 SER A CA 1
ATOM 540 C C . SER A 1 73 ? 11.716 -2.982 -7.865 1.00 97.81 73 SER A C 1
ATOM 542 O O . SER A 1 73 ? 12.707 -3.340 -8.489 1.00 97.81 73 SER A O 1
ATOM 544 N N . SER A 1 74 ? 11.470 -1.686 -7.641 1.00 95.56 74 SER A N 1
ATOM 545 C CA . SER A 1 74 ? 12.385 -0.609 -8.046 1.00 95.56 74 SER A CA 1
ATOM 546 C C . SER A 1 74 ? 13.653 -0.520 -7.189 1.00 95.56 74 SER A C 1
ATOM 548 O O . SER A 1 74 ? 14.509 0.312 -7.469 1.00 95.56 74 SER A O 1
ATOM 550 N N . GLY A 1 75 ? 13.753 -1.311 -6.115 1.00 93.44 75 GLY A N 1
ATOM 551 C CA . GLY A 1 75 ? 14.885 -1.287 -5.181 1.00 93.44 75 GLY A CA 1
ATOM 552 C C . GLY A 1 75 ? 14.836 -0.155 -4.148 1.00 93.44 75 GLY A C 1
ATOM 553 O O . GLY A 1 75 ? 15.748 -0.023 -3.340 1.00 93.44 75 GLY A O 1
ATOM 554 N N . SER A 1 76 ? 13.771 0.651 -4.140 1.00 94.19 76 SER A N 1
ATOM 555 C CA . SER A 1 76 ? 13.589 1.789 -3.230 1.00 94.19 76 SER A CA 1
ATOM 556 C C . SER A 1 76 ? 12.375 1.603 -2.318 1.00 94.19 76 SER A C 1
ATOM 558 O O . SER A 1 76 ? 11.338 1.094 -2.759 1.00 94.19 76 SER A O 1
ATOM 560 N N . VAL A 1 77 ? 12.464 2.122 -1.094 1.00 97.25 77 VAL A N 1
ATOM 561 C CA . VAL A 1 77 ? 11.347 2.209 -0.143 1.00 97.25 77 VAL A CA 1
ATOM 562 C C . VAL A 1 77 ? 10.792 3.628 -0.143 1.00 97.25 77 VAL A C 1
ATOM 564 O O . VAL A 1 77 ? 11.552 4.588 -0.045 1.00 97.25 77 VAL A O 1
ATOM 567 N N . HIS A 1 78 ? 9.472 3.759 -0.253 1.00 97.38 78 HIS A N 1
ATOM 568 C CA . HIS A 1 78 ? 8.790 5.051 -0.195 1.00 97.38 78 HIS A CA 1
ATOM 569 C C . HIS A 1 78 ? 8.056 5.200 1.133 1.00 97.38 78 HIS A C 1
ATOM 571 O O . HIS A 1 78 ? 7.486 4.234 1.639 1.00 97.38 78 HIS A O 1
ATOM 577 N N . ILE A 1 79 ? 8.059 6.418 1.670 1.00 96.44 79 ILE A N 1
ATOM 578 C CA . ILE A 1 79 ? 7.403 6.781 2.925 1.00 96.44 79 ILE A CA 1
ATOM 579 C C . ILE A 1 79 ? 6.464 7.951 2.627 1.00 96.44 79 ILE A C 1
ATOM 581 O O . ILE A 1 79 ? 6.892 8.969 2.085 1.00 96.44 79 ILE A O 1
ATOM 585 N N . PHE A 1 80 ? 5.189 7.799 2.969 1.00 95.38 80 PHE A N 1
ATOM 586 C CA . PHE A 1 80 ? 4.141 8.792 2.754 1.00 95.38 80 PHE A CA 1
ATOM 587 C C . PHE A 1 80 ? 3.566 9.227 4.097 1.00 95.38 80 PHE A C 1
ATOM 589 O O . PHE A 1 80 ? 3.189 8.386 4.910 1.00 95.38 80 PHE A O 1
ATOM 596 N N . SER A 1 81 ? 3.485 10.536 4.319 1.00 92.38 81 SER A N 1
ATOM 597 C CA . SER A 1 81 ? 2.846 11.115 5.501 1.00 92.38 81 SER A CA 1
ATOM 598 C C . SER A 1 81 ? 1.381 11.432 5.197 1.00 92.38 81 SER A C 1
ATOM 600 O O . SER A 1 81 ? 1.067 12.088 4.202 1.00 92.38 81 SER A O 1
ATOM 602 N N . LEU A 1 82 ? 0.487 10.947 6.049 1.00 87.62 82 LEU A N 1
ATOM 603 C CA . LEU A 1 82 ? -0.950 11.182 6.048 1.00 87.62 82 LEU A CA 1
ATOM 604 C C . LEU A 1 82 ? -1.226 12.221 7.139 1.00 87.62 82 LEU A C 1
ATOM 606 O O . LEU A 1 82 ? -0.833 12.042 8.289 1.00 87.62 82 LEU A O 1
ATOM 610 N N . GLY A 1 83 ? -1.896 13.319 6.795 1.00 72.94 83 GLY A N 1
ATOM 611 C CA . GLY A 1 83 ? -2.235 14.351 7.785 1.00 72.94 83 GLY A CA 1
ATOM 612 C C . GLY A 1 83 ? -1.679 15.747 7.526 1.00 72.94 83 GLY A C 1
ATOM 613 O O . GLY A 1 83 ? -1.747 16.585 8.417 1.00 72.94 83 GLY A O 1
ATOM 614 N N . PHE A 1 84 ? -1.227 16.049 6.311 1.00 55.72 84 PHE A N 1
ATOM 615 C CA . PHE A 1 84 ? -1.187 17.434 5.846 1.00 55.72 84 PHE A CA 1
ATOM 616 C C . PHE A 1 84 ? -2.312 17.639 4.834 1.00 55.72 84 PHE A C 1
ATOM 618 O O . PHE A 1 84 ? -2.178 17.287 3.665 1.00 55.72 84 PHE A O 1
ATOM 625 N N . GLU A 1 85 ? -3.434 18.216 5.273 1.00 46.88 85 GLU A N 1
ATOM 626 C CA . GLU A 1 85 ? -4.293 18.972 4.357 1.00 46.88 85 GLU A CA 1
ATOM 627 C C . GLU A 1 85 ? -3.553 20.261 3.978 1.00 46.88 85 GLU A C 1
ATOM 629 O O . GLU A 1 85 ? -3.903 21.361 4.397 1.00 46.88 85 GLU A O 1
ATOM 634 N N . THR A 1 86 ? -2.499 20.150 3.172 1.00 41.78 86 THR A N 1
ATOM 635 C CA . THR A 1 86 ? -2.192 21.235 2.248 1.00 41.78 86 THR A CA 1
ATOM 636 C C . THR A 1 86 ? -3.136 21.053 1.079 1.00 41.78 86 THR A C 1
ATOM 638 O O . THR A 1 86 ? -2.872 20.320 0.134 1.00 41.78 86 THR A O 1
ATOM 641 N N . ASN A 1 87 ? -4.286 21.700 1.227 1.00 41.84 87 ASN A N 1
ATOM 642 C CA . ASN A 1 87 ? -5.226 22.066 0.185 1.00 41.84 87 ASN A CA 1
ATOM 643 C C . ASN A 1 87 ? -4.452 22.443 -1.099 1.00 41.84 87 ASN A C 1
ATOM 645 O O . ASN A 1 87 ? -3.994 23.578 -1.244 1.00 41.84 87 ASN A O 1
ATOM 649 N N . GLN A 1 88 ? -4.219 21.482 -1.995 1.00 36.69 88 GLN A N 1
ATOM 650 C CA . GLN A 1 88 ? -3.710 21.764 -3.330 1.00 36.69 88 GLN A CA 1
ATOM 651 C C . GLN A 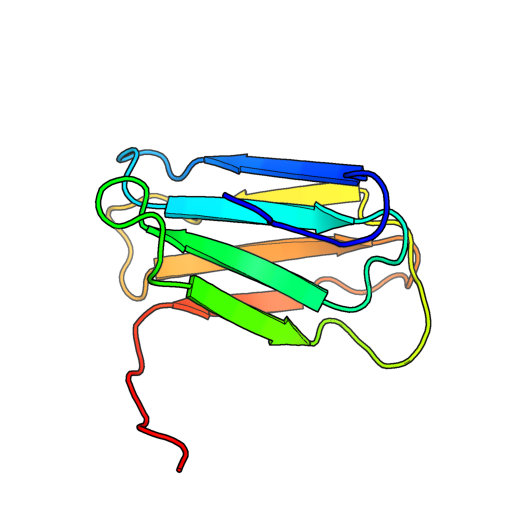1 88 ? -4.915 21.821 -4.256 1.00 36.69 88 GLN A C 1
ATOM 653 O O . GLN A 1 88 ? -5.542 20.805 -4.551 1.00 36.69 88 GLN A O 1
ATOM 658 N N . ARG A 1 89 ? -5.244 23.072 -4.589 1.00 32.59 89 ARG A N 1
ATOM 659 C CA . ARG A 1 89 ? -6.152 23.491 -5.657 1.00 32.59 89 ARG A CA 1
ATOM 660 C C . ARG A 1 89 ? -5.857 22.777 -6.969 1.00 32.59 89 ARG A C 1
ATOM 662 O O . ARG A 1 89 ? -4.658 22.562 -7.254 1.00 32.59 89 ARG A O 1
#

Sequence (89 aa):
IDAHRSPLAAIALSSNGKYIATASEQGTIIRVHLVSEATKSYSFRRGTCPSTIFSLSFAPSLQLPDILVATSSSGSVHIFSLGFETNQR

Secondary structure (DSSP, 8-state):
----SSPEEEEEE-TTSSEEEEEETT-SEEEEEESS-TT-EEEEE--SS---EEEEEEPPTTSSSEEEEEEETTS-EEEEEE-------

pLDDT: mean 90.13, std 14.27, range [32.59, 98.5]

InterPro domains:
  IPR015943 WD40/YVTN repeat-like-containing domain superfamily [G3DSA:2.130.10.10] (1-89)
  IPR036322 WD40-repeat-containing domain superfamily [SSF50978] (2-82)
  IPR048720 PROPPIN [PF21032] (1-89)
  IPR048720 PROPPIN [PTHR11227] (1-83)

Organism: Gossypium aridum (NCBI:txid34290)